Protein 9PME (pdb70)

Foldseek 3Di:
DPDDDFDAAFFWWCFQPCNTWGWQHGRVVRVPPLKTKIWHFAADDDVPVQWFAFDDDDRRRITRLCRIDIDNRVVRPIDTPGGTDPVSSVSSVVSVVVVVD/DVVVVVVVVVVD

InterPro domains:
  IPR003477 mRNA interferase PemK-like [PF02452] (10-109)
  IPR003477 mRNA interferase PemK-like [PTHR33988] (5-111)
  IPR011067 Plasmid maintenance toxin/Cell growth inhibitor [G3DSA:2.30.30.110] (1-111)

GO terms:
  GO:0043068 positive regulation of programmed cell death (P, IMP)
  GO:0004521 RNA endonuclease activity (F, IDA)
  GO:0016075 rRNA catabolic process (P, IDA)
  GO:0006402 mRNA catabolic process (P, IDA)
  GO:0030308 negative regulation of cell growth (P, IMP)
  GO:0005515 protein binding (F, IPI)
  GO:0140677 molecular function activator activity (F, EXP)
  GO:0040008 regulation of growth (P, IDA)
  GO:0044010 single-species biofilm formation (P, IDA)
  GO:0006355 regulation of DNA-templated transcription (P, IDA)
  GO:0042803 protein homodimerization activity (F, IDA)
  GO:0044877 protein-containing complex binding (F, IDA)
  GO:0032991 protein-containing complex (C, IDA)

B-factor: mean 40.14, std 15.29, range [20.22, 107.55]

Radius of gyration: 14.35 Å; Cα contacts (8 Å, |Δi|>4): 250; chains: 2; bounding box: 52×22×32 Å

Sequence (113 aa):
MVSRYVPDMGDLIWVDFDRPAVVLSPFMYNNKTGMCLCCVVPCTTTTQSKGYPFEVVLSGQERDGVALADQVKSIAWRARGATTKKGTTVAPEELQLIKAKINVLIGGSHHLFWAQFDEYF

Structure (mmCIF, N/CA/C/O backbone):
data_9PME
#
_entry.id   9PME
#
_cell.length_a   59.222
_cell.length_b   59.222
_cell.length_c   66.432
_cell.angle_alpha   90.000
_cell.angle_beta   90.000
_cell.angle_gamma   120.000
#
_symmetry.space_group_name_H-M   'P 31 2 1'
#
loop_
_entity.id
_entity.type
_entity.pdbx_description
1 polymer 'Endoribonuclease toxin MazF'
2 polymer 'peptide SER-HIS-LEU-PHE-TRP-ALA-GLN-PHE-ASP-GLU-TYR-PHE'
3 non-polymer 'SODIUM ION'
4 water water
#
loop_
_atom_site.group_PDB
_atom_site.id
_atom_site.type_symbol
_atom_site.label_atom_id
_atom_site.label_alt_id
_atom_site.label_comp_id
_atom_site.label_asym_id
_atom_site.label_entity_id
_atom_site.label_seq_id
_atom_site.pdbx_PDB_ins_code
_atom_site.Cartn_x
_atom_site.Cartn_y
_atom_site.Cartn_z
_atom_site.occupancy
_atom_site.B_iso_or_equiv
_atom_site.auth_seq_id
_atom_site.auth_comp_id
_atom_site.auth_asym_id
_atom_site.auth_atom_id
_atom_site.pdbx_PDB_model_num
ATOM 1 N N . MET A 1 1 ? 46.33400 -14.76300 8.76100 1.000 61.88152 1 MET A N 1
ATOM 2 C CA . MET A 1 1 ? 45.01300 -14.13400 8.45100 1.000 64.19769 1 MET A CA 1
ATOM 3 C C . MET A 1 1 ? 43.92000 -14.86200 9.24900 1.000 60.99196 1 MET A C 1
ATOM 4 O O . MET A 1 1 ? 43.66800 -16.05300 8.99300 1.000 63.59964 1 MET A O 1
ATOM 20 N N . VAL A 1 2 ? 43.28200 -14.16600 10.21500 1.000 53.08661 2 VAL A N 1
ATOM 21 C CA . VAL A 1 2 ? 42.34400 -14.82300 11.11600 1.000 48.75898 2 VAL A CA 1
ATOM 22 C C . VAL A 1 2 ? 40.87900 -14.70200 10.65500 1.000 44.27726 2 VAL A C 1
ATOM 23 O O . VAL A 1 2 ? 40.08600 -15.59200 10.97100 1.000 44.03649 2 VAL A O 1
ATOM 36 N N . SER A 1 3 ? 40.49100 -13.65300 9.89200 1.000 42.24274 3 SER A N 1
ATOM 37 C CA . SER A 1 3 ? 39.08500 -13.51600 9.51500 1.000 41.12738 3 SER A CA 1
ATOM 38 C C . SER A 1 3 ? 38.63800 -14.59000 8.56000 1.000 39.78025 3 SER A C 1
ATOM 39 O O . SER A 1 3 ? 39.38800 -15.01000 7.66500 1.000 41.23526 3 SER A O 1
ATOM 47 N N . ARG A 1 4 ? 37.38900 -15.01700 8.73800 1.000 34.02983 4 ARG A N 1
ATOM 48 C CA . ARG A 1 4 ? 36.80000 -16.03400 7.89500 1.000 29.62540 4 ARG A CA 1
ATOM 49 C C . ARG A 1 4 ? 35.37500 -15.60500 7.59800 1.000 27.81982 4 ARG A C 1
ATOM 50 O O . ARG A 1 4 ? 34.74100 -14.86400 8.35900 1.000 27.50433 4 ARG A O 1
ATOM 71 N N . TYR A 1 5 ? 34.88500 -16.06400 6.44900 1.000 28.22870 5 TYR A N 1
ATOM 72 C CA . TYR A 1 5 ? 33.52300 -15.83800 6.07400 1.000 25.24991 5 TYR A CA 1
ATOM 73 C C . TYR A 1 5 ? 32.53800 -16.26300 7.16600 1.000 25.37850 5 TYR A C 1
ATOM 74 O O . TYR A 1 5 ? 32.68500 -17.34400 7.78600 1.000 26.61391 5 TYR A O 1
ATOM 92 N N . VAL A 1 6 ? 31.55400 -15.40300 7.38600 1.000 24.24523 6 VAL A N 1
ATOM 93 C CA . VAL A 1 6 ? 30.40300 -15.65900 8.29600 1.000 23.60923 6 VAL A CA 1
ATOM 94 C C . VAL A 1 6 ? 29.17500 -15.33600 7.41900 1.000 24.28992 6 VAL A C 1
ATOM 95 O O . VAL A 1 6 ? 29.12800 -14.23700 6.80500 1.000 25.22820 6 VAL A O 1
ATOM 108 N N . PRO A 1 7 ? 28.20300 -16.24700 7.29300 1.000 25.04529 7 PRO A N 1
ATOM 109 C CA . PRO A 1 7 ? 27.03400 -15.95700 6.47000 1.000 24.61072 7 PRO A CA 1
ATOM 110 C C . PRO A 1 7 ? 26.36200 -14.66100 6.83000 1.000 23.69380 7 PRO A C 1
ATOM 111 O O . PRO A 1 7 ? 26.29500 -14.27000 7.99900 1.000 22.04397 7 PRO A O 1
ATOM 122 N N . ASP A 1 8 ? 25.76400 -14.00500 5.84300 1.000 25.60259 8 ASP A N 1
ATOM 123 C CA . ASP A 1 8 ? 24.91200 -12.86000 6.09300 1.000 26.11544 8 ASP A CA 1
ATOM 124 C C . ASP A 1 8 ? 23.62000 -13.03200 5.30700 1.000 24.75644 8 ASP A C 1
ATOM 125 O O . ASP A 1 8 ? 23.51700 -13.85300 4.35300 1.000 23.15779 8 ASP A O 1
ATOM 134 N N . MET A 1 9 ? 22.61800 -12.26500 5.70300 1.000 25.31523 9 MET A N 1
ATOM 135 C CA . MET A 1 9 ? 21.31300 -12.47000 5.09100 1.000 27.67009 9 MET A CA 1
ATOM 136 C C . MET A 1 9 ? 21.37200 -12.23900 3.57200 1.000 26.67383 9 MET A C 1
ATOM 137 O O . MET A 1 9 ? 22.02700 -11.32100 3.11200 1.000 28.34708 9 MET A O 1
ATOM 151 N N . GLY A 1 10 ? 20.70500 -13.11200 2.82400 1.000 26.34119 10 GLY A N 1
ATOM 152 C CA . GLY A 1 10 ? 20.70300 -13.01500 1.37200 1.000 27.05556 10 GLY A CA 1
ATOM 153 C C . GLY A 1 10 ? 21.74400 -13.87900 0.73700 1.000 28.34436 10 GLY A C 1
ATOM 154 O O . GLY A 1 10 ? 21.72900 -14.02700 -0.50900 1.000 28.64734 10 GLY A O 1
ATOM 158 N N . ASP A 1 11 ? 22.67400 -14.42700 1.51700 1.000 24.89661 11 ASP A N 1
ATOM 159 C CA . ASP A 1 11 ? 23.71800 -15.26700 0.95400 1.000 25.20162 11 ASP A CA 1
ATOM 160 C C . ASP A 1 11 ? 23.11300 -16.59300 0.50600 1.000 24.60904 11 ASP A C 1
ATOM 161 O O . ASP A 1 11 ? 22.16800 -17.13300 1.08200 1.000 24.03324 11 ASP A O 1
ATOM 170 N N . LEU A 1 12 ? 23.61300 -17.07200 -0.62700 1.000 26.58293 12 LEU A N 1
ATOM 171 C CA . LEU A 1 12 ? 23.26500 -18.41100 -1.11000 1.000 29.80242 12 LEU A CA 1
ATOM 172 C C . LEU A 1 12 ? 24.49200 -19.19800 -0.70200 1.000 30.62362 12 LEU A C 1
ATOM 173 O O . LEU A 1 12 ? 25.55300 -18.71500 -1.01200 1.000 33.77688 12 LEU A O 1
ATOM 189 N N . ILE A 1 13 ? 24.34200 -20.27200 0.05700 1.000 28.81666 13 ILE A N 1
ATOM 190 C CA . ILE A 1 13 ? 25.50300 -21.03900 0.56500 1.000 30.28144 13 ILE A CA 1
ATOM 191 C C . ILE A 1 13 ? 25.35900 -22.51100 0.18200 1.000 34.08130 13 ILE A C 1
ATOM 192 O O . ILE A 1 13 ? 24.25700 -22.93200 -0.01300 1.000 36.21467 13 ILE A O 1
ATOM 208 N N . TRP A 1 14 ? 26.44800 -23.22200 -0.04900 1.000 38.79663 14 TRP A N 1
ATOM 209 C CA . TRP A 1 14 ? 26.41600 -24.68800 -0.21000 1.000 41.07847 14 TRP A CA 1
ATOM 210 C C . TRP A 1 14 ? 26.47600 -25.23700 1.20400 1.000 43.23309 14 TRP A C 1
ATOM 211 O O . TRP A 1 14 ? 27.42600 -24.89800 1.89900 1.000 44.86159 14 TRP A O 1
ATOM 232 N N . VAL A 1 15 ? 25.51500 -26.04700 1.61800 1.000 45.92219 15 VAL A N 1
ATOM 233 C CA . VAL A 1 15 ? 25.45400 -26.53800 3.02300 1.000 53.20810 15 VAL A CA 1
ATOM 234 C C . VAL A 1 15 ? 24.99000 -27.99600 2.99400 1.000 60.61836 15 VAL A C 1
ATOM 235 O O . VAL A 1 15 ? 24.23200 -28.34700 2.08000 1.000 58.10261 15 VAL A O 1
ATOM 248 N N . ASP A 1 16 ? 25.40000 -28.80500 3.96400 1.000 69.60365 16 ASP A N 1
ATOM 249 C CA . ASP A 1 16 ? 25.15100 -30.24900 3.96400 1.000 76.10439 16 ASP A CA 1
ATOM 250 C C . ASP A 1 16 ? 23.71200 -30.64200 4.28300 1.000 81.93160 16 ASP A C 1
ATOM 251 O O . ASP A 1 16 ? 23.37600 -31.83200 4.16800 1.000 84.10689 16 ASP A O 1
ATOM 260 N N . PHE A 1 17 ? 22.86800 -29.69500 4.67700 1.000 84.64281 17 PHE A N 1
ATOM 261 C CA . PHE A 1 17 ? 21.47300 -29.97500 5.00300 1.000 87.14901 17 PHE A CA 1
ATOM 262 C C . PHE A 1 17 ? 20.61300 -28.87000 4.39100 1.000 87.82007 17 PHE A C 1
ATOM 263 O O . PHE A 1 17 ? 21.01000 -28.17800 3.44600 1.000 89.40168 17 PHE A O 1
ATOM 280 N N . ASP A 1 18 ? 19.41400 -28.69200 4.92200 1.000 86.16187 18 ASP A N 1
ATOM 281 C CA . ASP A 1 18 ? 18.53400 -27.64400 4.44400 1.000 84.55770 18 ASP A CA 1
ATOM 282 C C . ASP A 1 18 ? 18.89500 -26.27700 4.99500 1.000 78.17889 18 ASP A C 1
ATOM 283 O O . ASP A 1 18 ? 18.00600 -25.47700 5.28900 1.000 75.24558 18 ASP A O 1
ATOM 292 N N . ARG A 1 29 ? 21.53200 -29.11200 -1.41000 1.000 57.80347 29 ARG A N 1
ATOM 293 C CA . ARG A 1 29 ? 22.79900 -28.55900 -0.99600 1.000 54.57691 29 ARG A CA 1
ATOM 294 C C . ARG A 1 29 ? 22.69600 -27.00100 -0.90200 1.000 47.99838 29 ARG A C 1
ATOM 295 O O . ARG A 1 29 ? 23.22400 -26.45500 -0.02300 1.000 45.33580 29 ARG A O 1
ATOM 315 N N . PRO A 1 30 ? 22.00900 -26.30400 -1.80800 1.000 42.87870 30 PRO A N 1
ATOM 316 C CA . PRO A 1 30 ? 21.96400 -24.84300 -1.69600 1.000 37.59152 30 PRO A CA 1
ATOM 317 C C . PRO A 1 30 ? 20.94300 -24.38100 -0.67100 1.000 29.55374 30 PRO A C 1
ATOM 318 O O . PRO A 1 30 ? 19.84400 -24.94500 -0.56400 1.000 30.90550 30 PRO A O 1
ATOM 329 N N . ALA A 1 31 ? 21.29800 -23.32800 0.05500 1.000 28.09429 31 ALA A N 1
ATOM 330 C CA . ALA A 1 31 ? 20.39000 -22.71500 1.00700 1.000 25.97851 31 ALA A CA 1
ATOM 331 C C . ALA A 1 31 ? 20.52200 -21.19800 1.00000 1.000 25.53745 31 ALA A C 1
ATOM 332 O O . ALA A 1 31 ? 21.58700 -20.67500 0.69400 1.000 27.69842 31 ALA A O 1
ATOM 339 N N . VAL A 1 32 ? 19.41700 -20.49000 1.30800 1.000 24.21505 32 VAL A N 1
ATOM 340 C CA . VAL A 1 32 ? 19.38400 -19.03800 1.40500 1.000 23.70307 32 VAL A CA 1
ATOM 341 C C . VAL A 1 32 ? 19.43700 -18.66000 2.88900 1.000 22.80816 32 VAL A C 1
ATOM 342 O O . VAL A 1 32 ? 18.61600 -19.14900 3.67700 1.000 24.08762 32 VAL A O 1
ATOM 355 N N . VAL A 1 33 ? 20.36000 -17.78800 3.25900 1.000 22.59686 33 VAL A N 1
ATOM 356 C CA . VAL A 1 33 ? 20.53900 -17.37800 4.68900 1.000 22.94109 33 VAL A CA 1
ATOM 357 C C . VAL A 1 33 ? 19.52300 -16.27900 5.00200 1.000 21.98274 33 VAL A C 1
ATOM 358 O O . VAL A 1 33 ? 19.38300 -15.41600 4.21200 1.000 26.19886 33 VAL A O 1
ATOM 371 N N . LEU A 1 34 ? 18.77900 -16.36800 6.09900 1.000 23.30608 34 LEU A N 1
ATOM 372 C CA . LEU A 1 34 ? 17.75500 -15.35500 6.44400 1.000 26.12358 34 LEU A CA 1
ATOM 373 C C . LEU A 1 34 ? 18.21000 -14.49400 7.63000 1.000 31.45896 34 LEU A C 1
ATOM 374 O O . LEU A 1 34 ? 17.88200 -13.30000 7.66100 1.000 31.99194 34 LEU A O 1
ATOM 390 N N . SER A 1 35 ? 18.97900 -15.07600 8.53900 1.000 25.77768 35 SER A N 1
ATOM 391 C CA . SER A 1 35 ? 19.37600 -14.36700 9.77300 1.000 23.44495 35 SER A CA 1
ATOM 392 C C . SER A 1 35 ? 20.55600 -13.44100 9.49500 1.000 24.26468 35 SER A C 1
ATOM 393 O O . SER A 1 35 ? 21.28000 -13.67500 8.53700 1.000 25.64924 35 SER A O 1
ATOM 401 N N . PRO A 1 36 ? 20.77000 -12.40800 10.32300 1.000 25.14919 36 PRO A N 1
ATOM 402 C CA . PRO A 1 36 ? 21.81500 -11.42700 10.02900 1.000 25.43027 36 PRO A CA 1
ATOM 403 C C . PRO A 1 36 ? 23.16000 -11.83100 10.58300 1.000 23.24157 36 PRO A C 1
ATOM 404 O O . PRO A 1 36 ? 23.26300 -12.58700 11.53500 1.000 24.52221 36 PRO A O 1
ATOM 415 N N . PHE A 1 37 ? 24.19300 -11.22800 9.99300 1.000 25.75200 37 PHE A N 1
ATOM 416 C CA . PHE A 1 37 ? 25.58200 -11.43900 10.42200 1.000 27.22971 37 PHE A CA 1
ATOM 417 C C . PHE A 1 37 ? 25.77100 -11.28500 11.92600 1.000 26.51769 37 PHE A C 1
ATOM 418 O O . PHE A 1 37 ? 26.40900 -12.12300 12.52600 1.000 26.72512 37 PHE A O 1
ATOM 435 N N . MET A 1 38 ? 25.19000 -10.26600 12.54600 1.000 29.05979 38 MET A N 1
ATOM 436 C CA . MET A 1 38 ? 25.39800 -10.05600 13.99400 1.000 31.27211 38 MET A CA 1
ATOM 437 C C . MET A 1 38 ? 24.98600 -11.27900 14.77600 1.000 28.46139 38 MET A C 1
ATOM 438 O O . MET A 1 38 ? 25.66600 -11.64300 15.73400 1.000 30.37521 38 MET A O 1
ATOM 452 N N . TYR A 1 39 ? 23.88900 -11.91300 14.41300 1.000 23.27776 39 TYR A N 1
ATOM 453 C CA . TYR A 1 39 ? 23.47600 -13.16400 15.04300 1.000 23.26382 39 TYR A CA 1
ATOM 454 C C . TYR A 1 39 ? 24.38400 -14.31300 14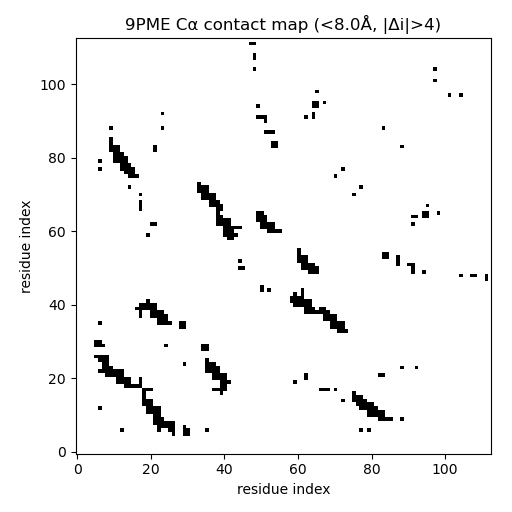.62000 1.000 24.71226 39 TYR A C 1
ATOM 455 O O . TYR A 1 39 ? 24.91700 -15.05300 15.47100 1.000 24.15666 39 TYR A O 1
ATOM 473 N N . ASN A 1 40 ? 24.63200 -14.46300 13.32100 1.000 26.29609 40 ASN A N 1
ATOM 474 C CA . ASN A 1 40 ? 25.39100 -15.63400 12.83700 1.000 23.86450 40 ASN A CA 1
ATOM 475 C C . ASN A 1 40 ? 26.80400 -15.65800 13.40900 1.000 27.04152 40 ASN A C 1
ATOM 476 O O . ASN A 1 40 ? 27.33400 -16.73700 13.59300 1.000 27.02156 40 ASN A O 1
ATOM 487 N N . ASN A 1 41 ? 27.38600 -14.49800 13.62600 1.000 26.52173 41 ASN A N 1
ATOM 488 C CA . ASN A 1 41 ? 28.79200 -14.38100 14.07500 1.000 26.77180 41 ASN A CA 1
ATOM 489 C C . ASN A 1 41 ? 28.95100 -14.76000 15.55200 1.000 27.18996 41 ASN A C 1
ATOM 490 O O . ASN A 1 41 ? 30.03000 -15.18300 15.92400 1.000 32.32910 41 ASN A O 1
ATOM 501 N N . LYS A 1 42 ? 27.90600 -14.59500 16.33600 1.000 27.92010 42 LYS A N 1
ATOM 502 C CA . LYS A 1 42 ? 27.99100 -14.85500 17.80200 1.000 30.62613 42 LYS A CA 1
ATOM 503 C C . LYS A 1 42 ? 27.52700 -16.26800 18.16200 1.000 30.90577 42 LYS A C 1
ATOM 504 O O . LYS A 1 42 ? 28.12900 -16.84300 19.07200 1.000 36.77912 42 LYS A O 1
ATOM 523 N N . THR A 1 43 ? 26.56100 -16.84800 17.46500 1.000 26.86324 43 THR A N 1
ATOM 524 C CA . THR A 1 43 ? 25.96100 -18.12400 17.87800 1.000 27.48443 43 THR A CA 1
ATOM 525 C C . THR A 1 43 ? 26.50100 -19.33000 17.14600 1.000 28.65429 43 THR A C 1
ATOM 526 O O . THR A 1 43 ? 26.22900 -20.43400 17.62000 1.000 30.88732 43 THR A O 1
ATOM 537 N N . GLY A 1 44 ? 27.21400 -19.17600 16.02200 1.000 31.27241 44 GLY A N 1
ATOM 538 C CA . GLY A 1 44 ? 27.54000 -20.35900 15.23900 1.000 32.80659 44 GLY A CA 1
ATOM 539 C C . GLY A 1 44 ? 26.36600 -20.93000 14.48200 1.000 28.37960 44 GLY A C 1
ATOM 540 O O . GLY A 1 44 ? 26.48600 -22.02800 13.88500 1.000 29.26546 44 GLY A O 1
ATOM 544 N N . MET A 1 45 ? 25.22100 -20.23800 14.49200 1.000 25.32089 45 MET A N 1
ATOM 545 C CA . MET A 1 45 ? 24.02400 -20.75900 13.84200 1.000 23.93064 45 MET A CA 1
ATOM 546 C C . MET A 1 45 ? 23.53100 -19.70100 12.87600 1.000 23.34907 45 MET A C 1
ATOM 547 O O . MET A 1 45 ? 23.85100 -18.51500 12.95300 1.000 23.04767 45 MET A O 1
ATOM 561 N N . CYS A 1 46 ? 22.75000 -20.16100 11.90800 1.000 23.42216 46 CYS A N 1
ATOM 562 C CA . CYS A 1 46 ? 21.98200 -19.20000 11.09900 1.000 22.50842 46 CYS A CA 1
ATOM 563 C C . CYS A 1 46 ? 20.69600 -19.89500 10.69200 1.000 24.31816 46 CYS A C 1
ATOM 564 O O . CYS A 1 46 ? 20.62700 -21.12600 10.62700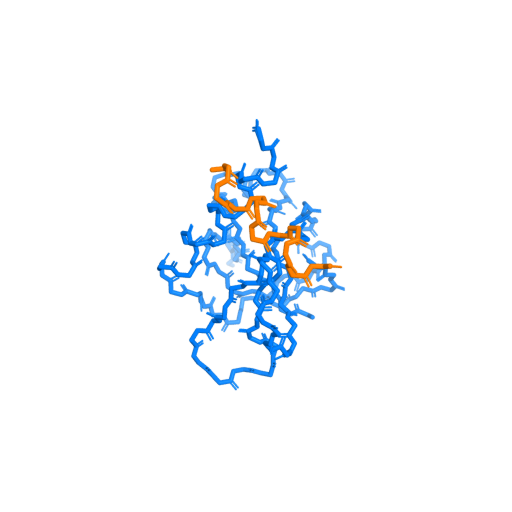 1.000 25.04393 46 CYS A O 1
ATOM 572 N N . LEU A 1 47 ? 19.72600 -19.08500 10.29200 1.000 20.73546 47 LEU A N 1
ATOM 573 C CA . LEU A 1 47 ? 18.48100 -19.58700 9.72600 1.000 22.70000 47 LEU A CA 1
ATOM 574 C C . LEU A 1 47 ? 18.65100 -19.69200 8.22600 1.000 25.14426 47 LEU A C 1
ATOM 575 O O . LEU A 1 47 ? 19.14300 -18.75200 7.62600 1.000 27.63511 47 LEU A O 1
ATOM 591 N N . CYS A 1 48 ? 18.19400 -20.76300 7.66000 1.000 25.43057 48 CYS A N 1
ATOM 592 C CA A CYS A 1 48 ? 18.29300 -20.80500 6.20000 0.691 25.81228 48 CYS A CA 1
ATOM 593 C CA B CYS A 1 48 ? 18.45000 -21.05900 6.24500 0.309 26.93621 48 CYS A CA 1
ATOM 594 C C . CYS A 1 48 ? 17.19600 -21.68000 5.67000 1.000 25.80742 48 CYS A C 1
ATOM 595 O O . CYS A 1 48 ? 16.49400 -22.39100 6.38200 1.000 27.09363 48 CYS A O 1
ATOM 610 N N . VAL A 1 49 ? 16.93200 -21.45300 4.38700 1.000 24.32782 49 VAL A N 1
ATOM 611 C CA A VAL A 1 49 ? 15.87700 -22.17300 3.70000 0.466 25.05504 49 VAL A CA 1
ATOM 612 C CA B VAL A 1 49 ? 15.85800 -22.09600 3.63900 0.534 22.28182 49 VAL A CA 1
ATOM 613 C C . VAL A 1 49 ? 16.49100 -22.92700 2.53100 1.000 24.95607 49 VAL A C 1
ATOM 614 O O . VAL A 1 49 ? 17.32800 -22.40400 1.80800 1.000 27.08099 49 VAL A O 1
ATOM 639 N N . PRO A 1 50 ? 16.07900 -24.17300 2.31100 1.000 23.88260 50 PRO A N 1
ATOM 640 C CA . PRO A 1 50 ? 16.69000 -24.99600 1.27400 1.000 23.68727 50 PRO A CA 1
ATOM 641 C C . PRO A 1 50 ? 16.13300 -24.66000 -0.09700 1.000 25.84254 50 PRO A C 1
ATOM 642 O O . PRO A 1 50 ? 14.98300 -24.26100 -0.26300 1.000 26.31174 50 PRO A O 1
ATOM 653 N N . CYS A 1 51 ? 16.96000 -24.91900 -1.11600 1.000 28.52688 51 CYS A N 1
ATOM 654 C CA . CYS A 1 51 ? 16.53600 -24.79900 -2.50100 1.000 29.04180 51 CYS A CA 1
ATOM 655 C C . CYS A 1 51 ? 16.44800 -26.16100 -3.14600 1.000 30.88248 51 CYS A C 1
ATOM 656 O O . CYS A 1 51 ? 17.25100 -27.06700 -2.85400 1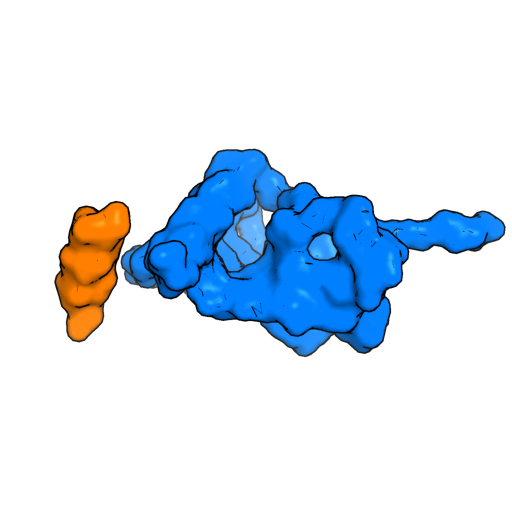.000 33.31727 51 CYS A O 1
ATOM 664 N N . THR A 1 52 ? 15.49500 -26.26200 -4.07600 1.000 32.60724 52 THR A N 1
ATOM 665 C CA A THR A 1 52 ? 15.23600 -27.49300 -4.81700 0.686 33.39997 52 THR A CA 1
ATOM 666 C CA B THR A 1 52 ? 15.21700 -27.48500 -4.81500 0.314 32.40221 52 THR A CA 1
ATOM 667 C C . THR A 1 52 ? 15.15300 -27.15500 -6.30200 1.000 34.11652 52 THR A C 1
ATOM 668 O O . THR A 1 52 ? 15.29100 -25.98700 -6.70800 1.000 33.35151 52 THR A O 1
ATOM 687 N N . THR A 1 53 ? 14.89800 -28.18200 -7.12000 1.000 33.72422 53 THR A N 1
ATOM 688 C CA A THR A 1 53 ? 15.04000 -28.02100 -8.56300 0.614 37.79062 53 THR A CA 1
ATOM 689 C CA B THR A 1 53 ? 15.03900 -28.02000 -8.55800 0.386 35.89288 53 THR A CA 1
ATOM 690 C C . THR A 1 53 ? 13.77000 -27.49300 -9.23400 1.000 38.01470 53 THR A C 1
ATOM 691 O O . THR A 1 53 ? 13.83200 -26.60000 -10.08300 1.000 40.41096 53 THR A O 1
ATOM 710 N N . GLN A 1 54 ? 12.61000 -28.01300 -8.86700 1.000 37.55435 54 GLN A N 1
ATOM 711 C CA . GLN A 1 54 ? 11.41400 -27.87800 -9.67600 1.000 35.64433 54 GLN A CA 1
ATOM 712 C C . GLN A 1 54 ? 10.48700 -26.80900 -9.14500 1.000 32.89095 54 GLN A C 1
ATOM 713 O O . GLN A 1 54 ? 10.13100 -26.83500 -7.96800 1.000 33.96183 54 GLN A O 1
ATOM 727 N N . SER A 1 55 ? 10.07200 -25.89800 -10.02000 1.000 34.80846 55 SER A N 1
ATOM 728 C CA . SER A 1 55 ? 8.99700 -24.96800 -9.70000 1.000 32.38625 55 SER A CA 1
ATOM 729 C C . SER A 1 55 ? 7.64700 -25.63400 -9.95400 1.000 30.90540 55 SER A C 1
ATOM 730 O O . SER A 1 55 ? 7.39200 -26.20000 -11.05100 1.000 33.98836 55 SER A O 1
ATOM 738 N N . LYS A 1 56 ? 6.76000 -25.60100 -8.93900 1.000 31.66058 56 LYS A N 1
ATOM 739 C CA . LYS A 1 56 ? 5.46300 -26.25400 -8.98200 1.000 32.59326 56 LYS A CA 1
ATOM 740 C C . LYS A 1 56 ? 4.29000 -25.33400 -8.71600 1.000 30.64701 56 LYS A C 1
ATOM 741 O O . LYS A 1 56 ? 3.13900 -25.77900 -8.82200 1.000 32.04115 56 LYS A O 1
ATOM 760 N N . GLY A 1 57 ? 4.52600 -24.06800 -8.44400 1.000 30.27144 57 GLY A N 1
ATOM 761 C CA . GLY A 1 57 ? 3.44100 -23.23400 -7.97400 1.000 30.29169 57 GLY A CA 1
ATOM 762 C C . GLY A 1 57 ? 3.06800 -23.50600 -6.53000 1.000 31.16753 57 GLY A C 1
ATOM 763 O O . GLY A 1 57 ? 1.99500 -23.11000 -6.07800 1.000 29.61931 57 GLY A O 1
ATOM 767 N N . TYR A 1 58 ? 3.90500 -24.20800 -5.84500 1.000 28.88979 58 TYR A N 1
ATOM 768 C CA . TYR A 1 58 ? 3.66600 -24.49600 -4.41300 1.000 27.54908 58 TYR A CA 1
ATOM 769 C C . TYR A 1 58 ? 3.59500 -23.18200 -3.67100 1.000 25.95547 58 TYR A C 1
ATOM 770 O O . TYR A 1 58 ? 4.44500 -22.31300 -3.87100 1.000 25.07497 58 TYR A O 1
ATOM 788 N N . PRO A 1 59 ? 2.61900 -23.01900 -2.77100 1.000 29.07460 59 PRO A N 1
ATOM 789 C CA . PRO A 1 59 ? 2.45200 -21.69800 -2.11300 1.000 31.50535 59 PRO A CA 1
ATOM 790 C C . PRO A 1 59 ? 3.67700 -21.17600 -1.40200 1.000 29.42410 59 PRO A C 1
ATOM 791 O O . PRO A 1 59 ? 3.80300 -19.94200 -1.24600 1.000 30.78952 59 PRO A O 1
ATOM 802 N N . PHE A 1 60 ? 4.53500 -22.05900 -0.89800 1.000 24.91301 60 PHE A N 1
ATOM 803 C CA . PHE A 1 60 ? 5.67100 -21.57900 -0.14700 1.000 22.18379 60 PHE A CA 1
ATOM 804 C C . PHE A 1 60 ? 6.95800 -21.52900 -0.93800 1.000 24.39781 60 PHE A C 1
ATOM 805 O O . PHE A 1 60 ? 8.01400 -21.19200 -0.37000 1.000 25.12651 60 PHE A O 1
ATOM 822 N N . GLU A 1 61 ? 6.88600 -21.80600 -2.24400 1.000 23.72124 61 GLU A N 1
ATOM 823 C CA . GLU A 1 61 ? 8.10800 -21.74000 -3.03800 1.000 24.14421 61 GLU A CA 1
ATOM 824 C C . GLU A 1 61 ? 8.37400 -20.30700 -3.48400 1.000 27.02721 61 GLU A C 1
ATOM 825 O O . GLU A 1 61 ? 7.43800 -19.52200 -3.69900 1.000 26.79670 61 GLU A O 1
ATOM 837 N N . VAL A 1 62 ? 9.65800 -19.98300 -3.67000 1.000 27.23367 62 VAL A N 1
ATOM 838 C CA . VAL A 1 62 ? 10.06600 -18.71000 -4.27100 1.000 26.00133 62 VAL A CA 1
ATOM 839 C C . VAL A 1 62 ? 11.10900 -19.02900 -5.33800 1.000 27.42620 62 VAL A C 1
ATOM 840 O O . VAL A 1 62 ? 12.16900 -19.56200 -5.05300 1.000 28.54246 62 VAL A O 1
ATOM 853 N N . VAL A 1 63 ? 10.79300 -18.69900 -6.61700 1.000 28.07718 63 VAL A N 1
ATOM 854 C CA . VAL A 1 63 ? 11.74000 -18.97800 -7.67800 1.000 31.66172 63 VAL A CA 1
ATOM 855 C C . VAL A 1 63 ? 12.84900 -17.92100 -7.66100 1.000 32.09424 63 VAL A C 1
ATOM 856 O O . VAL A 1 63 ? 12.59400 -16.71900 -7.62200 1.000 37.42985 63 VAL A O 1
ATOM 869 N N . LEU A 1 64 ? 14.06600 -18.38000 -7.68800 1.000 34.33893 64 LEU A N 1
ATOM 870 C CA . LEU A 1 64 ? 15.21700 -17.52300 -7.66500 1.000 35.66448 64 LEU A CA 1
ATOM 871 C C . LEU A 1 64 ? 15.64400 -17.22200 -9.09700 1.000 38.67513 64 LEU A C 1
ATOM 872 O O . LEU A 1 64 ? 15.67400 -18.11800 -9.90300 1.000 40.96634 64 LEU A O 1
ATOM 888 N N . SER A 1 65 ? 15.99500 -15.99400 -9.35300 1.000 40.24381 65 SER A N 1
ATOM 889 C CA . SER A 1 65 ? 16.60500 -15.64600 -10.66100 1.000 40.70119 65 SER A CA 1
ATOM 890 C C . SER A 1 65 ? 17.93100 -16.39700 -10.89200 1.000 43.09311 65 SER A C 1
ATOM 891 O O . SER A 1 65 ? 18.60300 -16.87900 -9.98700 1.000 42.78469 65 SER A O 1
ATOM 899 N N . GLY A 1 66 ? 18.35300 -16.44200 -12.15200 1.000 45.13455 66 GLY A N 1
ATOM 900 C CA . GLY A 1 66 ? 19.55000 -17.19800 -12.48400 1.000 41.61022 66 GLY A CA 1
ATOM 901 C C . GLY A 1 66 ? 19.21100 -18.56100 -13.02600 1.000 41.95248 66 GLY A C 1
ATOM 902 O O . GLY A 1 66 ? 18.04200 -18.92900 -13.17900 1.000 42.37490 66 GLY A O 1
ATOM 906 N N . GLN A 1 67 ? 20.26600 -19.35300 -13.28100 1.000 42.08238 67 GLN A N 1
ATOM 907 C CA . GLN A 1 67 ? 20.10400 -20.62300 -13.99100 1.000 44.59175 67 GLN A CA 1
ATOM 908 C C . GLN A 1 67 ? 20.54900 -21.85000 -13.19700 1.000 40.89931 67 GLN A C 1
ATOM 909 O O . GLN A 1 67 ? 20.82400 -22.91300 -13.80700 1.000 40.01459 67 GLN A O 1
ATOM 923 N N . GLU A 1 68 ? 20.61800 -21.75700 -11.86900 1.000 38.08443 68 GLU A N 1
ATOM 924 C CA . GLU A 1 68 ? 21.14000 -22.86300 -11.09800 1.000 36.75721 68 GLU A CA 1
ATOM 925 C C . GLU A 1 68 ? 20.19700 -24.03600 -11.06500 1.000 35.60061 68 GLU A C 1
ATOM 926 O O . GLU A 1 68 ? 18.97400 -23.88600 -11.21700 1.000 36.03163 68 GLU A O 1
ATOM 938 N N . ARG A 1 69 ? 20.77200 -25.23000 -10.86300 1.000 35.46903 69 ARG A N 1
ATOM 939 C CA . ARG A 1 69 ? 19.94800 -26.44900 -10.86600 1.000 40.48692 69 ARG A CA 1
ATOM 940 C C . ARG A 1 69 ? 18.89100 -26.40100 -9.74800 1.000 40.80723 69 ARG A C 1
ATOM 941 O O . ARG A 1 69 ? 17.70300 -26.69100 -9.95700 1.000 40.83800 69 ARG A O 1
ATOM 962 N N . ASP A 1 70 ? 19.32400 -26.00800 -8.56900 1.000 39.53316 70 ASP A N 1
ATOM 963 C CA . ASP A 1 70 ? 18.47400 -25.97600 -7.37200 1.000 40.77972 70 ASP A CA 1
ATOM 964 C C . ASP A 1 70 ? 18.23300 -24.49700 -7.13100 1.000 39.28936 70 ASP A C 1
ATOM 965 O O . ASP A 1 70 ? 18.90600 -23.89400 -6.30500 1.000 40.69395 70 ASP A O 1
ATOM 974 N N . GLY A 1 71 ? 17.29400 -23.90900 -7.87900 1.000 38.04558 71 GLY A N 1
ATOM 975 C CA . GLY A 1 71 ? 17.04800 -22.49900 -7.77600 1.000 37.32535 71 GLY A CA 1
ATOM 976 C C . GLY A 1 71 ? 15.61000 -22.13600 -7.37300 1.000 35.59463 71 GLY A C 1
ATOM 977 O O . GLY A 1 71 ? 15.10800 -21.08100 -7.78700 1.000 39.98825 71 GLY A O 1
ATOM 981 N N . VAL A 1 72 ? 14.92300 -23.03600 -6.63300 1.000 32.45492 72 VAL A N 1
ATOM 982 C CA . VAL A 1 72 ? 13.57900 -22.76800 -6.09200 1.000 30.28238 72 VAL A CA 1
ATOM 983 C C . VAL A 1 72 ? 13.70600 -22.88800 -4.57400 1.000 28.70635 72 VAL A C 1
ATOM 984 O O . VAL A 1 72 ? 13.93300 -23.99300 -4.07400 1.000 28.99222 72 VAL A O 1
ATOM 997 N N . ALA A 1 73 ? 13.50500 -21.79800 -3.88100 1.000 25.31255 73 ALA A N 1
ATOM 998 C CA . ALA A 1 73 ? 13.61600 -21.85200 -2.39700 1.000 24.91433 73 ALA A CA 1
ATOM 999 C C . ALA A 1 73 ? 12.28400 -22.28600 -1.79200 1.000 22.07127 73 ALA A C 1
ATOM 1000 O O . ALA A 1 73 ? 11.22300 -21.83200 -2.20700 1.000 23.47902 73 ALA A O 1
ATOM 1007 N N . LEU A 1 74 ? 12.33600 -23.17100 -0.76700 1.000 21.66535 74 LEU A N 1
ATOM 1008 C CA . LEU A 1 74 ? 11.14800 -23.69000 -0.11500 1.000 21.72767 74 LEU A CA 1
ATOM 1009 C C . LEU A 1 74 ? 11.06200 -22.98500 1.23700 1.000 20.39010 74 LEU A C 1
ATOM 1010 O O . LEU A 1 74 ? 11.62100 -23.47000 2.22100 1.000 21.97787 74 LEU A O 1
ATOM 1026 N N . ALA A 1 75 ? 10.33900 -21.87100 1.26200 1.000 22.81453 75 ALA A N 1
ATOM 1027 C CA . ALA A 1 75 ? 10.37900 -20.97700 2.43600 1.000 23.15257 75 ALA A CA 1
ATOM 1028 C C . ALA A 1 75 ? 9.87700 -21.67400 3.67300 1.000 24.44387 75 ALA A C 1
ATOM 1029 O O . ALA A 1 75 ? 10.33100 -21.34400 4.76400 1.000 22.88920 75 ALA A O 1
ATOM 1036 N N . ASP A 1 76 ? 8.95900 -22.59500 3.53800 1.000 23.12832 76 ASP A N 1
ATOM 1037 C CA . ASP A 1 76 ? 8.39600 -23.29300 4.71100 1.000 21.71125 76 ASP A CA 1
ATOM 1038 C C . ASP A 1 76 ? 9.35300 -24.25000 5.39800 1.000 21.09501 76 ASP A C 1
ATOM 1039 O O . ASP A 1 76 ? 9.10400 -24.63800 6.57900 1.000 23.33735 76 ASP A O 1
ATOM 1048 N N . GLN A 1 77 ? 10.46200 -24.60700 4.78000 1.000 21.67617 77 GLN A N 1
ATOM 1049 C CA . GLN A 1 77 ? 11.40500 -25.55100 5.33800 1.000 22.91596 77 GLN A CA 1
ATOM 1050 C C . GLN A 1 77 ? 12.60000 -24.85100 5.94400 1.000 21.07092 77 GLN A C 1
ATOM 1051 O O . GLN A 1 77 ? 13.68800 -25.41300 6.05900 1.000 25.04728 77 GLN A O 1
ATOM 1065 N N . VAL A 1 78 ? 12.37100 -23.64100 6.42900 1.000 24.22001 78 VAL A N 1
ATOM 1066 C CA . VAL A 1 78 ? 13.38300 -22.91600 7.18400 1.000 24.62346 78 VAL A CA 1
ATOM 1067 C C . VAL A 1 78 ? 13.92100 -23.76800 8.33100 1.000 23.24985 78 VAL A C 1
ATOM 1068 O O . VAL A 1 78 ? 13.18200 -24.45400 9.02800 1.000 23.76931 78 VAL A O 1
ATOM 1081 N N . LYS A 1 79 ? 15.20900 -23.62300 8.59700 1.000 23.18880 79 LYS A N 1
ATOM 1082 C CA . LYS A 1 79 ? 15.84500 -24.38500 9.67500 1.000 24.33498 79 LYS A CA 1
ATOM 1083 C C . LYS A 1 79 ? 17.05400 -23.65500 10.19000 1.000 22.82734 79 LYS A C 1
ATOM 1084 O O . LYS A 1 79 ? 17.80900 -22.99300 9.47500 1.000 23.73512 79 LYS A O 1
ATOM 1103 N N . SER A 1 80 ? 17.21000 -23.65400 11.52800 1.000 24.26892 80 SER A N 1
ATOM 1104 C CA . SER A 1 80 ? 18.44700 -23.28200 12.17200 1.000 22.15082 80 SER A CA 1
ATOM 1105 C C . SER A 1 80 ? 19.48500 -24.36000 11.91100 1.000 22.95866 80 SER A C 1
ATOM 1106 O O . SER A 1 80 ? 19.20600 -25.56300 12.12600 1.000 27.42985 80 SER A O 1
ATOM 1114 N N . ILE A 1 81 ? 20.67100 -23.94900 11.47800 1.000 23.12344 81 ILE A N 1
ATOM 1115 C CA . ILE A 1 81 ? 21.75800 -24.87400 11.17500 1.000 25.68375 81 ILE A CA 1
ATOM 1116 C C . ILE A 1 81 ? 23.03000 -24.34300 11.83300 1.000 27.94499 81 ILE A C 1
ATOM 1117 O O . ILE A 1 81 ? 23.22000 -23.12800 12.01700 1.000 27.35685 81 ILE A O 1
ATOM 1133 N N . ALA A 1 82 ? 23.91600 -25.26400 12.16200 1.000 27.85871 82 ALA A N 1
ATOM 1134 C CA . ALA A 1 82 ? 25.21100 -24.95600 12.77400 1.000 27.13245 82 ALA A CA 1
ATOM 1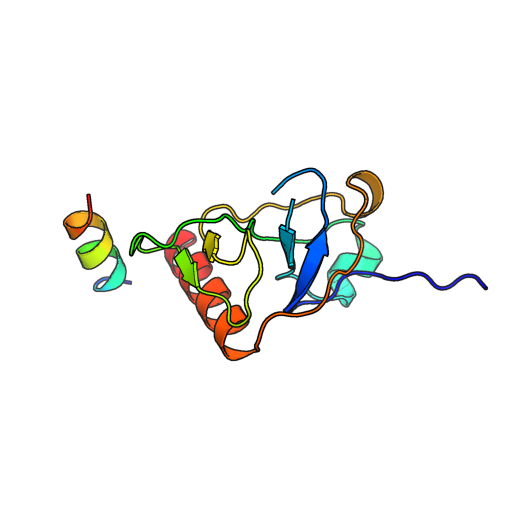135 C C . ALA A 1 82 ? 26.13400 -24.81500 11.59500 1.000 29.08803 82 ALA A C 1
ATOM 1136 O O . ALA A 1 82 ? 26.60700 -25.83900 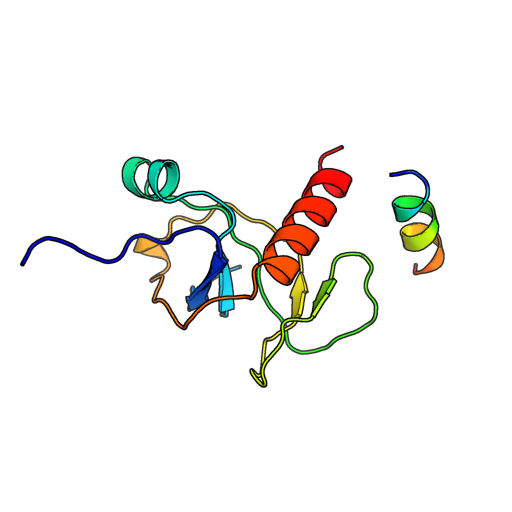11.03100 1.000 30.27275 82 ALA A O 1
ATOM 1143 N N . TRP A 1 83 ? 26.29500 -23.57000 11.12400 1.000 27.95371 83 TRP A N 1
ATOM 1144 C CA . TRP A 1 83 ? 26.84100 -23.38600 9.77100 1.000 27.47324 83 TRP A CA 1
ATOM 1145 C C . TRP A 1 83 ? 28.29200 -23.80400 9.61800 1.000 31.87069 83 TRP A C 1
ATOM 1146 O O . TRP A 1 83 ? 28.67900 -24.26200 8.51700 1.000 31.44612 83 TRP A O 1
ATOM 1167 N N . ARG A 1 84 ? 29.11500 -23.69100 10.65200 1.000 31.06798 84 ARG A N 1
ATOM 1168 C CA . ARG A 1 84 ? 30.46800 -24.24500 10.55400 1.000 32.05064 84 ARG A CA 1
ATOM 1169 C C . ARG A 1 84 ? 30.46200 -25.77500 10.39900 1.000 34.20655 84 ARG A C 1
ATOM 1170 O O . ARG A 1 84 ? 31.12700 -26.32800 9.53200 1.000 37.05513 84 ARG A O 1
ATOM 1191 N N . ALA A 1 85 ? 29.75800 -26.47400 11.27300 1.000 30.99581 85 ALA A N 1
ATOM 1192 C CA . ALA A 1 85 ? 29.71600 -27.91800 11.19000 1.000 34.12595 85 ALA A CA 1
ATOM 1193 C C . ALA A 1 85 ? 29.11800 -28.42700 9.90600 1.000 38.59481 85 ALA A C 1
ATOM 1194 O O . ALA A 1 85 ? 29.54200 -29.49400 9.41700 1.000 45.74188 85 ALA A O 1
ATOM 1201 N N . ARG A 1 86 ? 28.19500 -27.71000 9.31500 1.000 36.30477 86 ARG A N 1
ATOM 1202 C CA . ARG A 1 86 ? 27.63000 -28.16300 8.02900 1.000 38.72091 86 ARG A CA 1
ATOM 1203 C C . ARG A 1 86 ? 28.43300 -27.67600 6.81100 1.000 43.25545 86 ARG A C 1
ATOM 1204 O O . ARG A 1 86 ? 28.02700 -27.96900 5.66300 1.000 44.20721 86 ARG A O 1
ATOM 1225 N N . GLY A 1 87 ? 29.52600 -26.92200 7.01100 1.000 44.45073 87 GLY A N 1
ATOM 1226 C CA . GLY A 1 87 ? 30.45000 -26.67800 5.90600 1.000 46.08216 87 GLY A CA 1
ATOM 1227 C C . GLY A 1 87 ? 30.03000 -25.54600 4.99500 1.000 45.13746 87 GLY A C 1
ATOM 1228 O O . GLY A 1 87 ? 30.34500 -25.57300 3.75900 1.000 45.74567 87 GLY A O 1
ATOM 1232 N N . ALA A 1 88 ? 29.33200 -24.54600 5.55100 1.000 41.69397 88 ALA A N 1
ATOM 1233 C CA . ALA A 1 88 ? 28.77500 -23.47000 4.75100 1.000 40.26119 88 ALA A CA 1
ATOM 1234 C C . ALA A 1 88 ? 29.86600 -22.76700 3.91700 1.000 39.56645 88 ALA A C 1
ATOM 1235 O O . ALA A 1 88 ? 30.80200 -22.13000 4.42600 1.000 41.74604 88 ALA A O 1
ATOM 1242 N N . THR A 1 89 ? 29.72900 -22.86600 2.62400 1.000 36.80631 89 THR A N 1
ATOM 1243 C CA A THR A 1 89 ? 30.60100 -22.16100 1.69700 0.435 36.94196 89 THR A CA 1
ATOM 1244 C CA B THR A 1 89 ? 30.59800 -22.15900 1.69800 0.565 36.58505 89 THR A CA 1
ATOM 1245 C C . THR A 1 8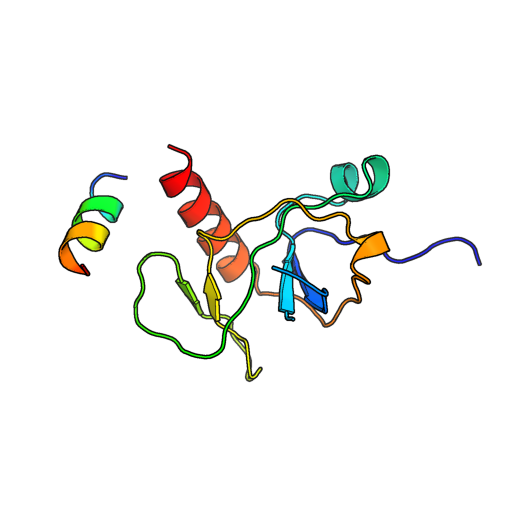9 ? 29.71500 -21.27600 0.83900 1.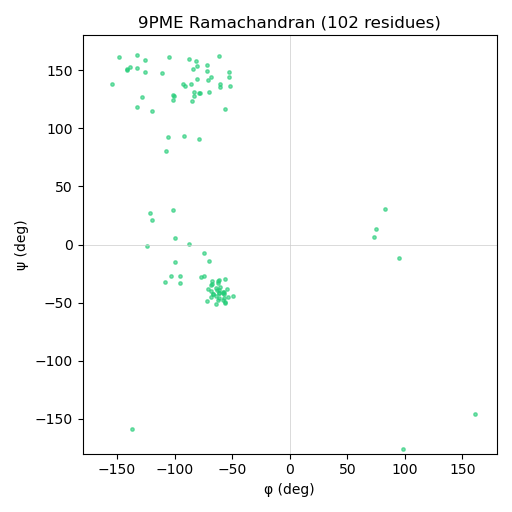000 35.26317 89 THR A C 1
ATOM 1246 O O . THR A 1 89 ? 28.65900 -21.69900 0.40300 1.000 38.30997 89 THR A O 1
ATOM 1265 N N . LYS A 1 90 ? 30.12800 -20.03900 0.62400 1.000 29.77188 90 LYS A N 1
ATOM 1266 C CA . LYS A 1 90 ? 29.30000 -19.09800 -0.10300 1.000 28.59351 90 LYS A CA 1
ATOM 1267 C C . LYS A 1 90 ? 29.41800 -19.38000 -1.60800 1.000 27.44914 90 LYS A C 1
ATOM 1268 O O . LYS A 1 90 ? 30.53200 -19.52500 -2.16500 1.000 28.50047 90 LYS A O 1
ATOM 1287 N N . LYS A 1 91 ? 28.27100 -19.47200 -2.24300 1.000 31.32616 91 LYS A N 1
ATOM 1288 C CA . LYS A 1 91 ? 28.10100 -19.67400 -3.66500 1.000 31.87203 91 LYS A CA 1
ATOM 1289 C C . LYS A 1 91 ? 27.71600 -18.37200 -4.33700 1.000 30.39606 91 LYS A C 1
ATOM 1290 O O . LYS A 1 91 ? 28.10300 -18.13700 -5.48600 1.000 34.37588 91 LYS A O 1
ATOM 1309 N N . GLY A 1 92 ? 27.08500 -17.44200 -3.65000 1.000 29.29896 92 GLY A N 1
ATOM 1310 C CA . GLY A 1 92 ? 26.65700 -16.21700 -4.24900 1.000 29.37582 92 GLY A CA 1
ATOM 1311 C C . GLY A 1 92 ? 25.58500 -15.57300 -3.38800 1.000 28.86858 92 GLY A C 1
ATOM 1312 O O . GLY A 1 92 ? 25.59400 -15.69400 -2.15400 1.000 28.89674 92 GLY A O 1
ATOM 1316 N N . THR A 1 93 ? 24.63600 -14.91800 -4.02100 1.000 28.78983 93 THR A N 1
ATOM 1317 C CA A THR A 1 93 ? 23.54500 -14.22700 -3.34300 0.698 28.13208 93 THR A CA 1
ATOM 1318 C CA B THR A 1 93 ? 23.54700 -14.21400 -3.34700 0.302 30.60389 93 THR A CA 1
ATOM 1319 C C . THR A 1 93 ? 22.22100 -14.48100 -4.06400 1.000 28.44998 93 THR A C 1
ATOM 1320 O O . THR A 1 93 ? 22.18600 -14.98300 -5.22100 1.000 30.37141 93 THR A O 1
ATOM 1341 N N . VAL A 1 94 ? 21.10200 -14.16500 -3.34800 1.000 29.66459 94 VAL A N 1
ATOM 1342 C CA . VAL A 1 94 ? 19.79600 -14.02800 -4.00000 1.000 28.82194 94 VAL A CA 1
ATOM 1343 C C . VAL A 1 94 ? 19.45900 -12.54000 -4.08700 1.000 30.64053 94 VAL A C 1
ATOM 1344 O O . VAL A 1 94 ? 20.00000 -11.69200 -3.34700 1.000 34.70785 94 VAL A O 1
ATOM 1357 N N . ALA A 1 95 ? 18.51800 -12.21500 -4.98200 1.000 30.40206 95 ALA A N 1
ATOM 1358 C CA . ALA A 1 95 ? 18.12300 -10.84900 -5.17300 1.000 32.02866 95 ALA A CA 1
ATOM 1359 C C . ALA A 1 95 ? 17.32400 -10.37700 -3.98600 1.000 30.12749 95 ALA A C 1
ATOM 1360 O O . ALA A 1 95 ? 16.62000 -11.15700 -3.36000 1.000 30.90134 95 ALA A O 1
ATOM 1367 N N . PRO A 1 96 ? 17.40100 -9.09700 -3.65900 1.000 32.88359 96 PRO A N 1
ATOM 1368 C CA . PRO A 1 96 ? 16.66300 -8.59200 -2.47300 1.000 34.20865 96 PRO A CA 1
ATOM 1369 C C . PRO A 1 96 ? 15.17900 -8.90300 -2.48700 1.000 35.58775 96 PRO A C 1
ATOM 1370 O O . PRO A 1 96 ? 14.57000 -9.24800 -1.44000 1.000 32.90447 96 PRO A O 1
ATOM 1381 N N . GLU A 1 97 ? 14.57600 -8.81900 -3.65900 1.000 35.61564 97 GLU A N 1
ATOM 1382 C CA . GLU A 1 97 ? 13.12600 -9.03800 -3.77400 1.000 37.48218 97 GLU A CA 1
ATOM 1383 C C . GLU A 1 97 ? 12.84400 -10.51100 -3.47500 1.000 35.20973 97 GLU A C 1
ATOM 1384 O O . GLU A 1 97 ? 11.79300 -10.79400 -2.94500 1.000 34.26839 97 GLU A O 1
ATOM 1396 N N . GLU A 1 98 ? 13.74300 -11.40900 -3.84600 1.000 31.41219 98 GLU A N 1
ATOM 1397 C CA . GLU A 1 98 ? 13.53600 -12.82300 -3.54100 1.000 29.14843 98 GLU A CA 1
ATOM 1398 C C . GLU A 1 98 ? 13.64400 -13.06100 -2.04600 1.000 29.17258 98 GLU A C 1
ATOM 1399 O O . GLU A 1 98 ? 12.81000 -13.75400 -1.43500 1.000 29.49209 98 GLU A O 1
ATOM 1411 N N . LEU A 1 99 ? 14.66400 -12.47400 -1.44500 1.000 28.24549 99 LEU A N 1
ATOM 1412 C CA . LEU A 1 99 ? 14.81100 -12.58600 0.01400 1.000 27.73175 99 LEU A CA 1
ATOM 1413 C C . LEU A 1 99 ? 13.58400 -12.06500 0.73800 1.000 25.70191 99 LEU A C 1
ATOM 1414 O O . LEU A 1 99 ? 13.07700 -12.72800 1.66000 1.000 27.03063 99 LEU A O 1
ATOM 1430 N N . GLN A 1 100 ? 13.02900 -10.94700 0.30800 1.000 29.74799 100 GLN A N 1
ATOM 1431 C CA . GLN A 1 100 ? 11.85500 -10.37200 0.99800 1.000 28.78712 100 GLN A CA 1
ATOM 1432 C C . GLN A 1 100 ? 10.62300 -11.27400 0.80500 1.000 30.23929 100 GLN A C 1
ATOM 1433 O O . GLN A 1 100 ? 9.83400 -11.34100 1.72700 1.000 30.19212 100 GLN A O 1
ATOM 1447 N N . LEU A 1 101 ? 10.45400 -11.93000 -0.34600 1.000 28.72178 101 LEU A N 1
ATOM 1448 C CA . LEU A 1 101 ? 9.33500 -12.84200 -0.53000 1.000 27.45327 101 LEU A CA 1
ATOM 1449 C C . LEU A 1 101 ? 9.46000 -14.08700 0.33800 1.000 22.79807 101 LEU A C 1
ATOM 1450 O O . LEU A 1 101 ? 8.48300 -14.52700 0.95400 1.000 25.27111 101 LEU A O 1
ATOM 1466 N N . ILE A 1 102 ? 10.65200 -14.63500 0.46500 1.000 23.88640 102 ILE A N 1
ATOM 1467 C CA . ILE A 1 102 ? 10.88400 -15.73700 1.39400 1.000 23.21066 102 ILE A CA 1
ATOM 1468 C C . ILE A 1 102 ? 10.48300 -15.36600 2.81700 1.000 23.58032 102 ILE A C 1
ATOM 1469 O O . ILE A 1 102 ? 9.75400 -16.12500 3.50900 1.000 23.74044 102 ILE A O 1
ATOM 1485 N N . LYS A 1 103 ? 10.96300 -14.21000 3.29000 1.000 24.66768 103 LYS A N 1
ATOM 1486 C CA . LYS A 1 103 ? 10.67700 -13.81300 4.67800 1.000 25.16003 103 LYS A CA 1
ATOM 1487 C C . LYS A 1 103 ? 9.17600 -13.64900 4.90800 1.000 23.67765 103 LYS A C 1
ATOM 1488 O O . LYS A 1 103 ? 8.61400 -14.11300 5.92500 1.000 25.09706 103 LYS A O 1
ATOM 1507 N N . ALA A 1 104 ? 8.49700 -13.03700 3.94700 1.000 27.49320 104 ALA A N 1
ATOM 1508 C CA . ALA A 1 104 ? 7.06300 -12.82600 4.07100 1.000 28.65176 104 ALA A CA 1
ATOM 1509 C C . ALA A 1 104 ? 6.32500 -14.15300 4.17100 1.000 28.00957 104 ALA A C 1
ATOM 1510 O O . ALA A 1 104 ? 5.39900 -14.30300 4.98700 1.000 28.54809 104 ALA A O 1
ATOM 1517 N N . LYS A 1 105 ? 6.73100 -15.13500 3.36100 1.000 24.45961 105 LYS A N 1
ATOM 1518 C CA . LYS A 1 105 ? 6.09100 -16.43300 3.41000 1.000 24.10202 105 LYS A CA 1
ATOM 1519 C C . LYS A 1 105 ? 6.35100 -17.15100 4.73900 1.000 23.13398 105 LYS A C 1
ATOM 1520 O O . LYS A 1 105 ? 5.43400 -17.76300 5.31800 1.000 25.83337 105 LYS A O 1
ATOM 1539 N N . ILE A 1 106 ? 7.58300 -17.10900 5.25000 1.000 24.77174 106 ILE A N 1
ATOM 1540 C CA . ILE A 1 106 ? 7.81800 -17.64600 6.60400 1.000 25.12304 106 ILE A CA 1
ATOM 1541 C C . ILE A 1 106 ? 6.95700 -16.94900 7.64900 1.000 24.88212 106 ILE A C 1
ATOM 1542 O O . ILE A 1 106 ? 6.38100 -17.60700 8.55400 1.000 25.98380 106 ILE A O 1
ATOM 1558 N N . ASN A 1 107 ? 6.82200 -15.62700 7.54800 1.000 25.16018 107 ASN A N 1
ATOM 1559 C CA . ASN A 1 107 ? 6.00900 -14.93600 8.55400 1.000 27.20516 107 ASN A CA 1
ATOM 1560 C C . ASN A 1 107 ? 4.57600 -15.45700 8.52900 1.000 27.34959 107 ASN A C 1
ATOM 1561 O O . ASN A 1 107 ? 3.90800 -15.52500 9.57900 1.000 29.21750 107 ASN A O 1
ATOM 1572 N N . VAL A 1 108 ? 4.04600 -15.78000 7.32400 1.000 25.87757 108 VAL A N 1
ATOM 1573 C CA . VAL A 1 108 ? 2.70400 -16.29700 7.27600 1.000 27.06803 108 VAL A CA 1
ATOM 1574 C C . VAL A 1 108 ? 2.62000 -17.61700 7.99900 1.000 25.69363 108 VAL A C 1
ATOM 1575 O O . VAL A 1 108 ? 1.64400 -17.88000 8.71800 1.000 27.66735 108 VAL A O 1
ATOM 1588 N N . LEU A 1 109 ? 3.59500 -18.49700 7.76400 1.000 23.89538 109 LEU A N 1
ATOM 1589 C CA . LEU A 1 109 ? 3.62400 -19.80000 8.43700 1.000 23.28161 109 LEU A CA 1
ATOM 1590 C C . LEU A 1 109 ? 3.72700 -19.69500 9.95500 1.000 26.10577 109 LEU A C 1
ATOM 1591 O O . LEU A 1 109 ? 3.07700 -20.47800 10.66500 1.000 28.04667 109 LEU A O 1
ATOM 1607 N N . ILE A 1 110 ? 4.51200 -18.74400 10.43700 1.000 26.09329 110 ILE A N 1
ATOM 1608 C CA . ILE A 1 110 ? 4.70900 -18.54700 11.90600 1.000 28.71884 110 ILE A CA 1
ATOM 1609 C C . ILE A 1 110 ? 3.41100 -17.98600 12.50600 1.000 34.07553 110 ILE A C 1
ATOM 1610 O O . ILE A 1 110 ? 3.06300 -18.40000 13.62500 1.000 32.93950 110 ILE A O 1
ATOM 1626 N N . GLY A 1 111 ? 2.72600 -17.09900 11.78700 1.000 33.86339 111 GLY A N 1
ATOM 1627 C CA A GLY A 1 111 ? 1.50400 -16.53100 12.33200 0.494 34.26529 111 GLY A CA 1
ATOM 1628 C CA B GLY A 1 111 ? 1.41700 -16.62000 12.32700 0.506 36.14606 111 GLY A CA 1
ATOM 1629 C C A GLY A 1 111 ? 1.83400 -15.66400 13.53800 0.494 38.55331 111 GLY A C 1
ATOM 1630 C C B GLY A 1 111 ? 1.58700 -15.83200 13.61900 0.506 35.90067 111 GLY A C 1
ATOM 1631 O O A GLY A 1 111 ? 0.88600 -15.41400 14.29900 0.494 38.99393 111 GLY A O 1
ATOM 1632 O O B GLY A 1 111 ? 2.60200 -15.12600 13.73300 0.506 31.36696 111 GLY A O 1
ATOM 1641 N N . SER B 2 2 ? -2.72800 -12.85000 5.23700 1.000 51.06063 1 SER B N 1
ATOM 1642 C CA . SER B 2 2 ? -2.82400 -14.19200 5.85300 1.000 46.78050 1 SER B CA 1
ATOM 1643 C C . SER B 2 2 ? -4.02700 -14.94200 5.27700 1.000 43.13350 1 SER B C 1
ATOM 1644 O O . SER B 2 2 ? -3.85200 -16.06900 4.88000 1.000 39.63599 1 SER B O 1
ATOM 1652 N N . HIS B 2 3 ? -5.20300 -14.32900 5.32200 1.000 42.45203 2 HIS B N 1
ATOM 1653 C CA A HIS B 2 3 ? -6.42800 -14.98300 4.86900 0.651 43.33564 2 HIS B CA 1
ATOM 1654 C CA B HIS B 2 3 ? -6.44100 -14.96900 4.86700 0.349 42.48841 2 HIS B CA 1
ATOM 1655 C C . HIS B 2 3 ? -6.33800 -15.35800 3.39600 1.000 44.04823 2 HIS B C 1
ATOM 1656 O O . HIS B 2 3 ? -6.66700 -16.48800 3.01600 1.000 44.25540 2 HIS B O 1
ATOM 1683 N N . LEU B 2 4 ? -5.86300 -14.43600 2.55400 1.000 46.00264 3 LEU B N 1
ATOM 1684 C CA . LEU B 2 4 ? -5.66100 -14.79400 1.14300 1.000 46.45395 3 LEU B CA 1
ATOM 1685 C C . LEU B 2 4 ? -4.70800 -15.97900 1.00600 1.000 42.07014 3 LEU B C 1
ATOM 1686 O O . LEU B 2 4 ? -4.98300 -16.95800 0.28300 1.000 42.21278 3 LEU B O 1
ATOM 1702 N N . PHE B 2 5 ? -3.57900 -15.91400 1.71200 1.000 38.41487 4 PHE B N 1
ATOM 1703 C CA . PHE B 2 5 ? -2.57100 -16.95500 1.58300 1.000 36.07322 4 PHE B CA 1
ATOM 1704 C C . PHE B 2 5 ? -3.14700 -18.33900 1.89500 1.000 35.68324 4 PHE B C 1
ATOM 1705 O O . PHE B 2 5 ? -2.87300 -19.33300 1.19500 1.000 32.30739 4 PHE B O 1
ATOM 1722 N N . TRP B 2 6 ? -3.90200 -18.45000 2.99100 1.000 35.93827 5 TRP B N 1
ATOM 1723 C CA . TRP B 2 6 ? -4.32700 -19.78800 3.38700 1.000 37.96855 5 TRP B CA 1
ATOM 1724 C C . TRP B 2 6 ? -5.47400 -20.27500 2.50200 1.000 39.67913 5 TRP B C 1
ATOM 1725 O O . TRP B 2 6 ? -5.64900 -21.48500 2.37800 1.000 38.43295 5 TRP B O 1
ATOM 1746 N N . ALA B 2 7 ? -6.27300 -19.35000 1.97300 1.000 40.99703 6 ALA B N 1
ATOM 1747 C CA . ALA B 2 7 ? -7.22300 -19.71300 0.93300 1.000 42.89541 6 ALA B CA 1
ATOM 1748 C C . ALA B 2 7 ? -6.51700 -20.36100 -0.23400 1.000 44.66382 6 ALA B C 1
ATOM 1749 O O . ALA B 2 7 ? -6.99200 -21.39700 -0.78900 1.000 45.60383 6 ALA B O 1
ATOM 1756 N N . GLN B 2 8 ? -5.44800 -19.71400 -0.70400 1.000 42.84619 7 GLN B N 1
ATOM 1757 C CA . GLN B 2 8 ? -4.69100 -20.25700 -1.83000 1.000 40.28830 7 GLN B CA 1
ATOM 1758 C C . GLN B 2 8 ? -4.04700 -21.58100 -1.48700 1.000 35.74824 7 GLN B C 1
ATOM 1759 O O . GLN B 2 8 ? -3.98800 -22.47900 -2.32600 1.000 32.89502 7 GLN B O 1
ATOM 1773 N N . PHE B 2 9 ? -3.56200 -21.73400 -0.24700 1.000 33.88632 8 PHE B N 1
ATOM 1774 C CA . PHE B 2 9 ? -2.97600 -23.00300 0.17600 1.000 29.38179 8 PHE B CA 1
ATOM 1775 C C . PHE B 2 9 ? -3.97900 -24.14100 0.14700 1.000 29.68666 8 PHE B C 1
ATOM 1776 O O . PHE B 2 9 ? -3.70200 -25.25800 -0.33100 1.000 28.45763 8 PHE B O 1
ATOM 1793 N N . ASP B 2 10 ? -5.14700 -23.90100 0.71100 1.000 31.80132 9 ASP B N 1
ATOM 1794 C CA . ASP B 2 10 ? -6.22600 -24.88600 0.65400 1.000 36.42241 9 ASP B CA 1
ATOM 1795 C C . ASP B 2 10 ? -6.59000 -25.23000 -0.78900 1.000 35.01214 9 ASP B C 1
ATOM 1796 O O . ASP B 2 10 ? -6.76100 -26.39400 -1.12100 1.000 37.13372 9 ASP B O 1
ATOM 1805 N N . GLU B 2 11 ? -6.63200 -24.23600 -1.64600 1.000 34.76179 10 GLU B N 1
ATOM 1806 C CA . GLU B 2 11 ? -7.03400 -24.50400 -3.01900 1.000 35.97327 10 GLU B CA 1
ATOM 1807 C C . GLU B 2 11 ? -6.00600 -25.36100 -3.70600 1.000 32.58707 10 GLU B C 1
ATOM 1808 O O . GLU B 2 11 ? -6.35500 -26.30200 -4.43800 1.000 33.73786 10 GLU B O 1
ATOM 1820 N N . TYR B 2 12 ? -4.72900 -25.06900 -3.50300 1.000 29.58795 11 TYR B N 1
ATOM 1821 C CA . TYR B 2 12 ? -3.67100 -25.85300 -4.09100 1.000 27.15315 11 TYR B CA 1
ATOM 1822 C C . TYR B 2 12 ? -3.82900 -27.29700 -3.75200 1.000 26.15554 11 TYR B C 1
ATOM 1823 O O . TYR B 2 12 ? -3.62500 -28.17000 -4.60700 1.000 27.04877 11 TYR B O 1
ATOM 1841 N N . PHE B 2 13 ? -4.11500 -27.61800 -2.48500 1.000 27.29794 12 PHE B N 1
ATOM 1842 C CA . PHE B 2 13 ? -4.13400 -29.02900 -2.02100 1.000 28.87978 12 PHE B CA 1
ATOM 1843 C C . PHE B 2 13 ? -5.50200 -29.65600 -2.18800 1.000 33.14660 12 PHE B C 1
ATOM 1844 O O . PHE B 2 13 ? -5.66900 -30.84300 -1.91800 1.000 40.54865 12 PHE B O 1
#

Secondary structure (DSSP, 8-state):
--------TTEEEE-S---EEEE-S-HHHHHHHSEEEEEEEES-----TTEEEPSS--SS-EEEGGG-EEEETTTTT-EEEEE--HHHHHHHHHHHHHHH-/-HHHHHHHHHH-

Solvent-accessible surface area: 6971 Å² total; per-residue (Å²): 200,142,82,172,79,20,0,59,95,6,7,13,0,92,0,89,121,49,153,1,0,0,0,12,10,54,92,132,84,0,66,155,58,20,76,0,74,0,0,13,11,45,74,108,55,140,54,45,17,4,17,5,85,15,87,66,183,98,186,14,11,7,0,32,0,36,83,44,80,61,7,41,10,151,68,80,41,16,73,102,56,26,94,15,31,100,125,20,24,109,88,0,58,39,36,14,96,36,78,134,98,88,163,131,27,95,55,92,55,111,149,93,154

Organism: Escherichia coli (strain K12) (NCBI:txid83333)

N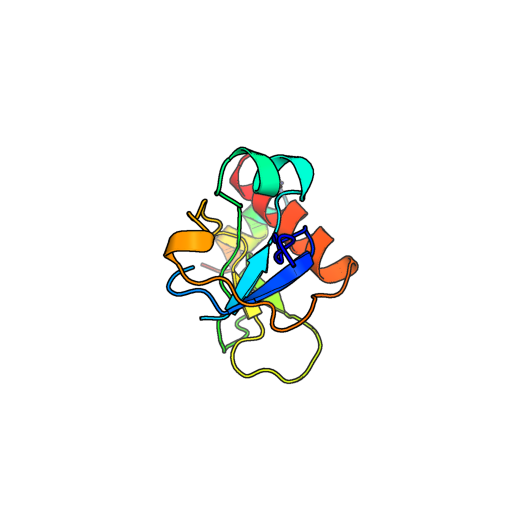earest PDB structures (foldseek):
  5ck9-assembly1_A  TM=9.429E-01  e=5.567E-16  Escherichia coli K-12
  1ub4-assembly1_B-2  TM=9.323E-01  e=5.251E-16  Escherichia coli
  5ckh-assembly1_A  TM=9.253E-01  e=4.404E-16  Escherichia coli K-12
  5co7-assembly3_F  TM=9.344E-01  e=2.021E-15  Escherichia coli
  5cke-assembly1_B  TM=9.059E-01  e=3.045E-15  Escherichia coli K-12